Protein AF-A0A2W6W6D9-F1 (afdb_monomer_lite)

pLDDT: mean 95.24, std 4.7, range [65.12, 98.62]

Sequence (75 aa):
MSARLDDLPLRPDLRGLTPYGAPQAPLPVALNVNENTHPVPEDVADDILDSLAHALRDVNRYPDREFTALREGFA

Foldseek 3Di:
DDDDPVNDPDDPVCPPDDDDDDDDDPDPDDPPDPDDPDDDDPVRVVVVVVVVVVCVVQVVDDDPPVCVVVVVVVD

Radius of gyration: 20.77 Å; chains: 1; bounding box: 37×37×49 Å

Structure (mmCIF, N/CA/C/O backbone):
data_AF-A0A2W6W6D9-F1
#
_entry.id   AF-A0A2W6W6D9-F1
#
loop_
_atom_site.group_PDB
_atom_site.id
_atom_site.type_symbol
_atom_site.label_atom_id
_atom_site.label_alt_id
_atom_site.label_comp_id
_atom_site.label_asym_id
_atom_site.label_entity_id
_atom_site.label_seq_id
_atom_site.pdbx_PDB_ins_code
_atom_site.Cartn_x
_atom_site.Cartn_y
_atom_site.Cartn_z
_atom_site.occupancy
_atom_site.B_iso_or_equiv
_atom_site.auth_seq_id
_atom_site.auth_comp_id
_atom_site.auth_asym_id
_atom_site.auth_atom_id
_atom_site.pdbx_PDB_model_num
ATOM 1 N N . MET A 1 1 ? 0.074 -20.541 -28.388 1.00 65.12 1 MET A N 1
ATOM 2 C CA . MET A 1 1 ? 1.431 -19.970 -28.263 1.00 65.12 1 MET A CA 1
ATOM 3 C C . MET A 1 1 ? 1.316 -18.795 -27.303 1.00 65.12 1 MET A C 1
ATOM 5 O O . MET A 1 1 ? 0.485 -17.937 -27.564 1.00 65.12 1 MET A O 1
ATOM 9 N N . SER A 1 2 ? 2.000 -18.816 -26.156 1.00 80.94 2 SER A N 1
ATOM 10 C CA . SER A 1 2 ? 1.940 -17.702 -25.192 1.00 80.94 2 SER A CA 1
ATOM 11 C C . SER A 1 2 ? 2.806 -16.557 -25.704 1.00 80.94 2 SER A C 1
ATOM 13 O O . SER A 1 2 ? 3.933 -16.817 -26.125 1.00 80.94 2 SER A O 1
ATOM 15 N N . ALA A 1 3 ? 2.297 -15.326 -25.675 1.00 86.56 3 ALA A N 1
ATOM 16 C CA . ALA A 1 3 ? 3.095 -14.148 -26.003 1.00 86.56 3 ALA A CA 1
ATOM 17 C C . ALA A 1 3 ? 4.246 -13.998 -24.995 1.00 86.56 3 ALA A C 1
ATOM 19 O O . ALA A 1 3 ? 4.067 -14.254 -23.799 1.00 86.56 3 ALA A O 1
ATOM 20 N N . ARG A 1 4 ? 5.426 -13.607 -25.479 1.00 91.38 4 ARG A N 1
ATOM 21 C CA . ARG A 1 4 ? 6.583 -13.223 -24.662 1.00 91.38 4 ARG A CA 1
ATOM 22 C C . ARG A 1 4 ? 6.566 -11.714 -24.436 1.00 91.38 4 ARG A C 1
ATOM 24 O O . ARG A 1 4 ? 6.002 -10.970 -25.232 1.00 91.38 4 ARG A O 1
ATOM 31 N N . LEU A 1 5 ? 7.227 -11.249 -23.374 1.00 93.00 5 LEU A N 1
ATOM 32 C CA . LEU A 1 5 ? 7.368 -9.812 -23.096 1.00 93.00 5 LEU A CA 1
ATOM 33 C C . LEU A 1 5 ? 8.003 -9.064 -24.282 1.00 93.00 5 LEU A C 1
ATOM 35 O O . LEU A 1 5 ? 7.599 -7.947 -24.594 1.00 93.00 5 LEU A O 1
ATOM 39 N N . ASP A 1 6 ? 8.939 -9.715 -24.976 1.00 90.94 6 ASP A N 1
ATOM 40 C CA . ASP A 1 6 ? 9.602 -9.150 -26.152 1.00 90.94 6 ASP A CA 1
ATOM 41 C C . ASP A 1 6 ? 8.666 -8.945 -27.348 1.00 90.94 6 ASP A C 1
ATOM 43 O O . ASP A 1 6 ? 8.918 -8.039 -28.147 1.00 90.94 6 ASP A O 1
ATOM 47 N N . ASP A 1 7 ? 7.571 -9.709 -27.426 1.00 94.00 7 ASP A N 1
ATOM 48 C CA . ASP A 1 7 ? 6.561 -9.609 -28.485 1.00 94.00 7 ASP A CA 1
ATOM 49 C C . ASP A 1 7 ? 5.625 -8.399 -28.278 1.00 94.00 7 ASP A C 1
ATOM 51 O O . ASP A 1 7 ? 4.852 -8.047 -29.169 1.00 94.00 7 ASP A O 1
ATOM 55 N N . LEU A 1 8 ? 5.671 -7.751 -27.104 1.00 94.94 8 LEU A N 1
ATOM 56 C CA . LEU A 1 8 ? 4.841 -6.591 -26.779 1.00 94.94 8 LEU A CA 1
ATOM 57 C C . LEU A 1 8 ? 5.484 -5.279 -27.263 1.00 94.94 8 LEU A C 1
ATOM 59 O O . LEU A 1 8 ? 6.715 -5.174 -27.339 1.00 94.94 8 LEU A O 1
ATOM 63 N N . PRO A 1 9 ? 4.681 -4.228 -27.528 1.00 95.88 9 PRO A N 1
ATOM 64 C CA . PRO A 1 9 ? 5.174 -2.893 -27.869 1.00 95.88 9 PRO A CA 1
ATOM 65 C C . PRO A 1 9 ? 5.707 -2.159 -26.625 1.00 95.88 9 PRO A C 1
ATOM 67 O O . PRO A 1 9 ? 5.225 -1.093 -26.246 1.00 95.88 9 PRO A O 1
ATOM 70 N N . LEU A 1 10 ? 6.698 -2.753 -25.955 1.00 96.00 10 LEU A N 1
ATOM 71 C CA . LEU A 1 10 ? 7.336 -2.182 -24.777 1.00 96.00 10 LEU A CA 1
ATOM 72 C C . LEU A 1 10 ? 8.173 -0.956 -25.161 1.00 96.00 10 LEU A C 1
ATOM 74 O O . LEU A 1 10 ? 8.828 -0.944 -26.211 1.00 96.00 10 LEU A O 1
ATOM 78 N N . ARG A 1 11 ? 8.187 0.049 -24.277 1.00 97.69 11 ARG A N 1
ATOM 79 C CA . ARG A 1 11 ? 9.072 1.211 -24.397 1.00 97.69 11 ARG A CA 1
ATOM 80 C C . ARG A 1 11 ? 10.531 0.724 -24.531 1.00 97.69 11 ARG A C 1
ATOM 82 O O . ARG A 1 11 ? 10.924 -0.161 -23.768 1.00 97.69 11 ARG A O 1
ATOM 89 N N . PRO A 1 12 ? 11.324 1.227 -25.499 1.00 95.81 12 PRO A N 1
ATOM 90 C CA . PRO A 1 12 ? 12.641 0.656 -25.805 1.00 95.81 12 PRO A CA 1
ATOM 91 C C . PRO A 1 12 ? 13.616 0.600 -24.621 1.00 95.81 12 PRO A C 1
ATOM 93 O O . PRO A 1 12 ? 14.383 -0.347 -24.505 1.00 95.81 12 PRO A O 1
ATOM 96 N N . ASP A 1 13 ? 13.551 1.582 -23.728 1.00 96.69 13 ASP A N 1
ATOM 97 C CA . ASP A 1 13 ? 14.375 1.710 -22.520 1.00 96.69 13 ASP A CA 1
ATOM 98 C C . ASP A 1 13 ? 14.005 0.729 -21.392 1.00 96.69 13 ASP A C 1
ATOM 100 O O . ASP A 1 13 ? 14.750 0.613 -20.426 1.00 96.69 13 ASP A O 1
ATOM 104 N N . LEU A 1 14 ? 12.875 0.022 -21.495 1.00 96.38 14 LEU A N 1
ATOM 105 C CA . LEU A 1 14 ? 12.470 -1.004 -20.531 1.00 96.38 14 LEU A CA 1
ATOM 106 C C . LEU A 1 14 ? 12.921 -2.413 -20.940 1.00 96.38 14 LEU A C 1
ATOM 108 O O . LEU A 1 14 ? 12.822 -3.347 -20.143 1.00 96.38 14 LEU A O 1
ATOM 112 N N . ARG A 1 15 ? 13.391 -2.600 -22.178 1.00 95.44 15 ARG A N 1
ATOM 113 C CA . ARG A 1 15 ? 13.807 -3.919 -22.669 1.00 95.44 15 ARG A CA 1
ATOM 114 C C . ARG A 1 15 ? 15.095 -4.366 -21.986 1.00 95.44 15 ARG A C 1
ATOM 116 O O . ARG A 1 15 ? 16.039 -3.597 -21.856 1.00 95.44 15 ARG A O 1
ATOM 123 N N . GLY A 1 16 ? 15.125 -5.629 -21.565 1.00 93.12 16 GLY A N 1
ATOM 124 C CA . GLY A 1 16 ? 16.267 -6.215 -20.860 1.00 93.12 16 GLY A CA 1
ATOM 125 C C . GLY A 1 16 ? 16.424 -5.764 -19.404 1.00 93.12 16 GLY A C 1
ATOM 126 O O . GLY A 1 16 ? 17.328 -6.255 -18.731 1.00 93.12 16 GLY A O 1
ATOM 127 N N . LEU A 1 17 ? 15.557 -4.879 -18.895 1.00 95.50 17 LEU A N 1
ATOM 128 C CA . LEU A 1 17 ? 15.536 -4.549 -17.473 1.00 95.50 17 LEU A CA 1
ATOM 129 C C . LEU A 1 17 ? 14.928 -5.691 -16.659 1.00 95.50 17 LEU A C 1
ATOM 131 O O . LEU A 1 17 ? 14.026 -6.403 -17.104 1.00 95.50 17 LEU A O 1
ATOM 135 N N . THR A 1 18 ? 15.402 -5.826 -15.427 1.00 93.44 18 THR A N 1
ATOM 136 C CA . THR A 1 18 ? 14.850 -6.753 -14.440 1.00 93.44 18 THR A CA 1
ATOM 137 C C . THR A 1 18 ? 13.926 -6.004 -13.480 1.00 93.44 18 THR A C 1
ATOM 139 O O . THR A 1 18 ? 14.276 -4.896 -13.063 1.00 93.44 18 THR A O 1
ATOM 142 N N . PRO A 1 19 ? 12.779 -6.585 -13.080 1.00 94.38 19 PRO A N 1
ATOM 143 C CA . PRO A 1 19 ? 11.944 -6.011 -12.032 1.00 94.38 19 PRO A CA 1
ATOM 144 C C . PRO A 1 19 ? 12.742 -5.739 -10.753 1.00 94.38 19 PRO A C 1
ATOM 146 O O . PRO A 1 19 ? 13.613 -6.524 -10.375 1.00 94.38 19 PRO A O 1
ATOM 149 N N . TYR A 1 20 ? 12.435 -4.631 -10.083 1.00 96.25 20 TYR A N 1
ATOM 150 C CA . TYR A 1 20 ? 13.002 -4.333 -8.774 1.00 96.25 20 TYR A CA 1
ATOM 151 C C . TYR A 1 20 ? 12.412 -5.269 -7.713 1.00 96.25 20 TYR A C 1
ATOM 153 O O . TYR A 1 20 ? 11.197 -5.450 -7.652 1.00 96.25 20 TYR A O 1
ATOM 161 N N . GLY A 1 21 ? 13.270 -5.815 -6.855 1.00 93.50 21 GLY A N 1
ATOM 162 C CA . GLY A 1 21 ? 12.866 -6.623 -5.708 1.00 93.50 21 GLY A CA 1
ATOM 163 C C . GLY A 1 21 ? 13.822 -7.783 -5.462 1.00 93.50 21 GLY A C 1
ATOM 164 O O . GLY A 1 21 ? 14.196 -8.506 -6.384 1.00 93.50 21 GLY A O 1
ATOM 165 N N . ALA A 1 22 ? 14.219 -7.968 -4.204 1.00 90.12 22 ALA A N 1
ATOM 166 C CA . ALA A 1 22 ? 14.921 -9.177 -3.798 1.00 90.12 22 ALA A CA 1
ATOM 167 C C . ALA A 1 22 ? 13.938 -10.366 -3.773 1.00 90.12 22 ALA A C 1
ATOM 169 O O . ALA A 1 22 ? 12.774 -10.180 -3.405 1.00 90.12 22 ALA A O 1
ATOM 170 N N . PRO A 1 23 ? 14.374 -11.591 -4.115 1.00 89.38 23 PRO A N 1
ATOM 171 C CA . PRO A 1 23 ? 13.560 -12.784 -3.909 1.00 89.38 23 PRO A CA 1
ATOM 172 C C . PRO A 1 23 ? 13.153 -12.933 -2.436 1.00 89.38 23 PRO A C 1
ATOM 174 O O . PRO A 1 23 ? 14.002 -12.862 -1.547 1.00 89.38 23 PRO A O 1
ATOM 177 N N . GLN A 1 24 ? 11.865 -13.169 -2.174 1.00 89.44 24 GLN A N 1
ATOM 178 C CA . GLN A 1 24 ? 11.375 -13.475 -0.828 1.00 89.44 24 GLN A CA 1
ATOM 179 C C . GLN A 1 24 ? 11.643 -14.947 -0.508 1.00 89.44 24 GLN A C 1
ATOM 181 O O . GLN A 1 24 ? 10.997 -15.843 -1.053 1.00 89.44 24 GLN A O 1
ATOM 186 N N . ALA A 1 25 ? 12.616 -15.198 0.364 1.00 90.38 25 ALA A N 1
ATOM 187 C CA . ALA A 1 25 ? 12.942 -16.535 0.844 1.00 90.38 25 ALA A CA 1
ATOM 188 C C . ALA A 1 25 ? 12.332 -16.768 2.240 1.00 90.38 25 ALA A C 1
ATOM 190 O O . ALA A 1 25 ? 12.416 -15.875 3.086 1.00 90.38 25 ALA A O 1
ATOM 191 N N . PRO A 1 26 ? 11.763 -17.956 2.524 1.00 91.69 26 PRO A N 1
ATOM 192 C CA . PRO A 1 26 ? 11.286 -18.317 3.857 1.00 91.69 26 PRO A CA 1
ATOM 193 C C . PRO A 1 26 ? 12.486 -18.638 4.759 1.00 91.69 26 PRO A C 1
ATOM 195 O O . PRO A 1 26 ? 12.870 -19.793 4.942 1.00 91.69 26 PRO A O 1
ATOM 198 N N . LEU A 1 27 ? 13.132 -17.592 5.265 1.00 93.19 27 LEU A N 1
ATOM 199 C CA . LEU A 1 27 ? 14.288 -17.695 6.147 1.00 93.19 27 LEU A CA 1
ATOM 200 C C . LEU A 1 27 ? 13.835 -17.661 7.613 1.00 93.19 27 LEU A C 1
ATOM 202 O O . LEU A 1 27 ? 12.922 -16.906 7.941 1.00 93.19 27 LEU A O 1
ATOM 206 N N . PRO A 1 28 ? 14.500 -18.396 8.523 1.00 96.00 28 PRO A N 1
ATOM 207 C CA . PRO A 1 28 ? 14.212 -18.302 9.956 1.00 96.00 28 PRO A CA 1
ATOM 208 C C . PRO A 1 28 ? 14.444 -16.901 10.543 1.00 96.00 28 PRO A C 1
ATOM 210 O O . PRO A 1 28 ? 13.845 -16.553 11.554 1.00 96.00 28 PRO A O 1
ATOM 213 N N . VAL A 1 29 ? 15.334 -16.111 9.930 1.00 95.38 29 VAL A N 1
ATOM 214 C CA . VAL A 1 29 ? 15.684 -14.748 10.348 1.00 95.38 29 VAL A CA 1
ATOM 215 C C . VAL A 1 29 ? 15.805 -13.871 9.100 1.00 95.38 29 VAL A C 1
ATOM 217 O O . VAL A 1 29 ? 16.776 -13.985 8.351 1.00 95.38 29 VAL A O 1
ATOM 220 N N . ALA A 1 30 ? 14.815 -13.009 8.865 1.00 94.12 30 ALA A N 1
ATOM 221 C CA . ALA A 1 30 ? 14.771 -12.088 7.729 1.00 94.12 30 ALA A CA 1
ATOM 222 C C . ALA A 1 30 ? 15.139 -10.663 8.183 1.00 94.12 30 ALA A C 1
ATOM 224 O O . ALA A 1 30 ? 14.298 -9.929 8.685 1.00 94.12 30 ALA A O 1
ATOM 225 N N . LEU A 1 31 ? 16.415 -10.286 8.038 1.00 94.19 31 LEU A N 1
ATOM 226 C CA . LEU A 1 31 ? 16.958 -8.970 8.435 1.00 94.19 31 LEU A CA 1
ATOM 227 C C . LEU A 1 31 ? 17.534 -8.200 7.233 1.00 94.19 31 LEU A C 1
ATOM 229 O O . LEU A 1 31 ? 18.569 -7.544 7.330 1.00 94.19 31 LEU A O 1
ATOM 233 N N . ASN A 1 32 ? 16.913 -8.347 6.062 1.00 93.94 32 ASN A N 1
ATOM 234 C CA . ASN A 1 32 ? 17.376 -7.755 4.802 1.00 93.94 32 ASN A CA 1
ATOM 235 C C . ASN A 1 32 ? 16.635 -6.466 4.409 1.00 93.94 32 ASN A C 1
ATOM 237 O O . ASN A 1 32 ? 17.042 -5.805 3.456 1.00 93.94 32 ASN A O 1
ATOM 241 N N . VAL A 1 33 ? 15.553 -6.126 5.109 1.00 93.56 33 VAL A N 1
ATOM 242 C CA . VAL A 1 33 ? 14.770 -4.899 4.925 1.00 93.56 33 VAL A CA 1
ATOM 243 C C . VAL A 1 33 ? 14.599 -4.200 6.271 1.00 93.56 33 VAL A C 1
ATOM 245 O O . VAL A 1 33 ? 14.621 -4.842 7.318 1.00 93.56 33 VAL A O 1
ATOM 248 N N . ASN A 1 34 ? 14.451 -2.877 6.251 1.00 96.38 34 ASN A N 1
ATOM 249 C CA . ASN A 1 34 ? 14.410 -2.041 7.457 1.00 96.38 34 ASN A CA 1
ATOM 250 C C . ASN A 1 34 ? 13.010 -2.016 8.096 1.00 96.38 34 ASN A C 1
ATOM 252 O O . ASN A 1 34 ? 12.462 -0.948 8.366 1.00 96.38 34 ASN A O 1
ATOM 256 N N . GLU A 1 35 ? 12.406 -3.186 8.274 1.00 96.94 35 GLU A N 1
ATOM 257 C CA . GLU A 1 35 ? 11.120 -3.331 8.952 1.00 96.94 35 GLU A CA 1
ATOM 258 C C . GLU A 1 35 ? 11.282 -3.166 10.467 1.00 96.94 35 GLU A C 1
ATOM 260 O O . GLU A 1 35 ? 12.348 -3.405 11.040 1.00 96.94 35 GLU A O 1
ATOM 265 N N . ASN A 1 36 ? 10.201 -2.762 11.132 1.00 97.31 36 ASN A N 1
ATOM 266 C CA . ASN A 1 36 ? 10.146 -2.817 12.585 1.00 97.31 36 ASN A CA 1
ATOM 267 C C . ASN A 1 36 ? 10.093 -4.290 13.026 1.00 97.31 36 ASN A C 1
ATOM 269 O O . ASN A 1 36 ? 9.261 -5.052 12.543 1.00 97.31 36 ASN A O 1
ATOM 273 N N . THR A 1 37 ? 10.966 -4.690 13.954 1.00 96.12 37 THR A N 1
ATOM 274 C CA . THR A 1 37 ? 11.031 -6.066 14.473 1.00 96.12 37 THR A CA 1
ATOM 275 C C . THR A 1 37 ? 9.904 -6.411 15.448 1.00 96.12 37 THR A C 1
ATOM 277 O O . THR A 1 37 ? 9.765 -7.570 15.835 1.00 96.12 37 THR A O 1
ATOM 280 N N . HIS A 1 38 ? 9.132 -5.421 15.899 1.00 97.19 38 HIS A N 1
ATOM 281 C CA . HIS A 1 38 ? 8.032 -5.606 16.839 1.00 97.19 38 HIS A CA 1
ATOM 282 C C . HIS A 1 38 ? 6.700 -5.811 16.102 1.00 97.19 38 HIS A C 1
ATOM 284 O O . HIS A 1 38 ? 6.424 -5.082 15.146 1.00 97.19 38 HIS A O 1
ATOM 290 N N . PRO A 1 39 ? 5.855 -6.766 16.542 1.00 97.25 39 PRO A N 1
ATOM 291 C CA . PRO A 1 39 ? 4.517 -6.924 15.986 1.00 97.25 39 PRO A CA 1
ATOM 292 C C . PRO A 1 39 ? 3.657 -5.692 16.287 1.00 97.25 39 PRO A C 1
ATOM 294 O O . PRO A 1 39 ? 3.923 -4.942 17.230 1.00 97.25 39 PRO A O 1
ATOM 297 N N . VAL A 1 40 ? 2.601 -5.511 15.496 1.00 97.44 40 VAL A N 1
ATOM 298 C CA . VAL A 1 40 ? 1.576 -4.500 15.773 1.00 97.44 40 VAL A CA 1
ATOM 299 C C . VAL A 1 40 ? 0.919 -4.827 17.125 1.00 97.44 40 VAL A C 1
ATOM 301 O O . VAL A 1 40 ? 0.544 -5.985 17.328 1.00 97.44 40 VAL A O 1
ATOM 304 N N . PRO A 1 41 ? 0.804 -3.859 18.055 1.00 98.50 41 PRO A N 1
ATOM 305 C CA . PRO A 1 41 ? 0.060 -4.043 19.300 1.00 98.50 41 PRO A CA 1
ATOM 306 C C . PRO A 1 41 ? -1.393 -4.478 19.051 1.00 98.50 41 PRO A C 1
ATOM 308 O O . PRO A 1 41 ? -1.993 -4.074 18.057 1.00 98.50 41 PRO A O 1
ATOM 311 N N . GLU A 1 42 ? -1.952 -5.309 19.934 1.00 98.44 42 GLU A N 1
ATOM 312 C CA . GLU A 1 42 ? -3.302 -5.883 19.775 1.00 98.44 42 GLU A CA 1
ATOM 313 C C . GLU A 1 42 ? -4.387 -4.803 19.682 1.00 98.44 42 GLU A C 1
ATOM 315 O O . GLU A 1 42 ? -5.200 -4.827 18.767 1.00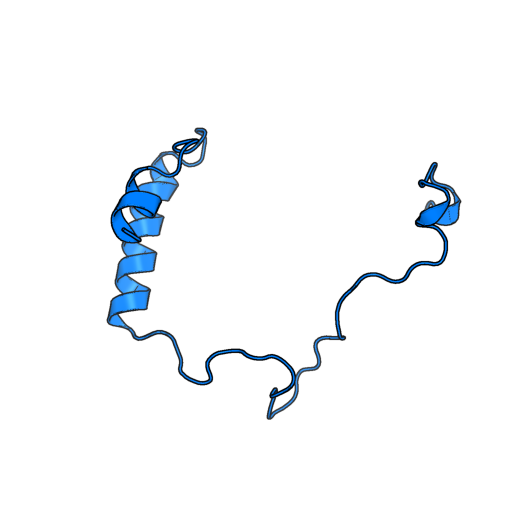 98.44 42 GLU A O 1
ATOM 320 N N . ASP A 1 43 ? -4.322 -3.795 20.550 1.00 98.50 43 ASP A N 1
ATOM 321 C CA . ASP A 1 43 ? -5.237 -2.651 20.563 1.00 98.50 43 ASP A CA 1
ATOM 322 C C . ASP A 1 43 ? -5.199 -1.843 19.258 1.00 98.50 43 ASP A C 1
ATOM 324 O O . ASP A 1 43 ? -6.236 -1.419 18.751 1.00 98.50 43 ASP A O 1
ATOM 328 N N . VAL A 1 44 ? -4.011 -1.675 18.675 1.00 98.44 44 VAL A N 1
ATOM 329 C CA . VAL A 1 44 ? -3.842 -1.029 17.366 1.00 98.44 44 VAL A CA 1
ATOM 330 C C . VAL A 1 44 ? -4.404 -1.905 16.243 1.00 98.44 44 VAL A C 1
ATOM 332 O O . VAL A 1 44 ? -5.015 -1.391 15.307 1.00 98.44 44 VAL A O 1
ATOM 335 N N . ALA A 1 45 ? -4.197 -3.222 16.304 1.00 98.44 45 ALA A N 1
ATOM 336 C CA . ALA A 1 45 ? -4.721 -4.146 15.303 1.00 98.44 45 ALA A CA 1
ATOM 337 C C . ALA A 1 45 ? -6.258 -4.177 15.310 1.00 98.44 45 ALA A C 1
ATOM 339 O O . ALA A 1 45 ? -6.869 -4.135 14.240 1.00 98.44 45 ALA A O 1
ATOM 340 N N . ASP A 1 46 ? -6.868 -4.193 16.493 1.00 98.62 46 ASP A N 1
ATOM 341 C CA . ASP A 1 46 ? -8.320 -4.176 16.667 1.00 98.62 46 ASP A CA 1
ATOM 342 C C . ASP A 1 46 ? -8.940 -2.873 16.140 1.00 98.62 46 ASP A C 1
ATOM 344 O O . ASP A 1 46 ? -9.904 -2.921 15.375 1.00 98.62 46 ASP A O 1
ATOM 348 N N . ASP A 1 47 ? -8.339 -1.716 16.435 1.00 98.56 47 ASP A N 1
ATOM 349 C CA . ASP A 1 47 ? -8.811 -0.418 15.924 1.00 98.56 47 ASP A CA 1
ATOM 350 C C . ASP A 1 47 ? -8.745 -0.333 14.383 1.00 98.56 47 ASP A C 1
ATOM 352 O O . ASP A 1 47 ? -9.657 0.169 13.713 1.00 98.56 47 ASP A O 1
ATOM 356 N N . ILE A 1 48 ? -7.698 -0.910 13.776 1.00 98.38 48 ILE A N 1
ATOM 357 C CA . ILE A 1 48 ? -7.595 -1.030 12.313 1.00 98.38 48 ILE A CA 1
ATOM 358 C C . ILE A 1 48 ? -8.721 -1.913 11.756 1.00 98.38 48 ILE A C 1
ATOM 360 O O . ILE A 1 48 ? -9.319 -1.569 10.730 1.00 98.38 48 ILE A O 1
ATOM 364 N N . LEU A 1 49 ? -9.018 -3.046 12.399 1.00 98.50 49 LEU A N 1
ATOM 365 C CA . LEU A 1 4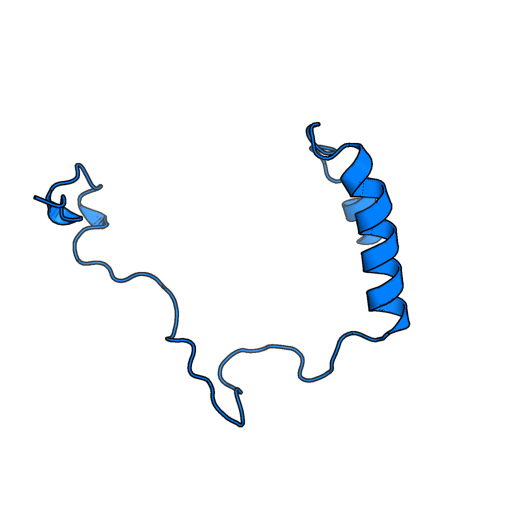9 ? -10.077 -3.961 11.963 1.00 98.50 49 LEU A CA 1
ATOM 366 C C . LEU A 1 49 ? -11.463 -3.313 12.058 1.00 98.50 49 LEU A C 1
ATOM 368 O O . LEU A 1 49 ? -12.248 -3.412 11.107 1.00 98.50 49 LEU A O 1
ATOM 372 N N . ASP A 1 50 ? -11.741 -2.593 13.141 1.00 98.50 50 ASP A N 1
ATOM 373 C CA . ASP A 1 50 ? -12.977 -1.830 13.303 1.00 98.50 50 ASP A CA 1
ATOM 374 C C . ASP A 1 50 ? -13.092 -0.737 12.233 1.00 98.50 50 ASP A C 1
ATOM 376 O O . ASP A 1 50 ? -14.128 -0.606 11.571 1.00 98.50 50 ASP A O 1
ATOM 380 N N . SER A 1 51 ? -12.015 0.005 11.974 1.00 97.69 51 SER A N 1
ATOM 381 C CA . SER A 1 51 ? -11.967 1.021 10.915 1.00 97.69 51 SER A CA 1
ATOM 382 C C . SER A 1 51 ? -12.228 0.430 9.520 1.00 97.69 51 SER A C 1
ATOM 384 O O . SER A 1 51 ? -12.996 0.992 8.730 1.00 97.69 51 SER A O 1
ATOM 386 N N . LEU A 1 52 ? -11.666 -0.747 9.220 1.00 97.88 52 LEU A N 1
ATOM 387 C CA . LEU A 1 52 ? -11.934 -1.483 7.979 1.00 97.88 52 LEU A CA 1
ATOM 388 C C . LEU A 1 52 ? -13.402 -1.911 7.868 1.00 97.88 52 LEU A C 1
ATOM 390 O O . LEU A 1 52 ? -13.990 -1.786 6.792 1.00 97.88 52 LEU A O 1
ATOM 394 N N . ALA A 1 53 ? -14.018 -2.374 8.958 1.00 98.25 53 ALA A N 1
ATOM 395 C CA . ALA A 1 53 ? -15.427 -2.767 8.970 1.00 98.25 53 ALA A CA 1
ATOM 396 C C . ALA A 1 53 ? -16.368 -1.602 8.613 1.00 98.25 53 ALA A C 1
ATOM 398 O O . ALA A 1 53 ? -17.397 -1.811 7.960 1.00 98.25 53 ALA A O 1
ATOM 399 N N . HIS A 1 54 ? -16.012 -0.372 8.994 1.00 96.62 54 HIS A N 1
ATOM 400 C CA . HIS A 1 54 ? -16.728 0.832 8.573 1.00 96.62 54 HIS A CA 1
ATOM 401 C C . HIS A 1 54 ? -16.505 1.122 7.083 1.00 96.62 54 HIS A C 1
ATOM 403 O O . HIS A 1 54 ? -17.477 1.253 6.338 1.00 96.62 54 HIS A O 1
ATOM 409 N N . ALA A 1 55 ? -15.247 1.152 6.630 1.00 96.75 55 ALA A N 1
ATOM 410 C CA . ALA A 1 55 ? -14.893 1.472 5.244 1.00 96.75 55 ALA A CA 1
ATOM 411 C C . ALA A 1 55 ? -15.483 0.484 4.219 1.00 96.75 55 ALA A C 1
ATOM 413 O O . ALA A 1 55 ? -15.881 0.880 3.122 1.00 96.75 55 ALA A O 1
ATOM 414 N N . LEU A 1 56 ? -15.591 -0.799 4.579 1.00 97.88 56 LEU A N 1
ATOM 415 C CA . LEU A 1 56 ? -16.136 -1.847 3.711 1.00 97.88 56 LEU A CA 1
ATOM 416 C C . LEU A 1 56 ? -17.576 -1.583 3.252 1.00 97.88 56 LEU A C 1
ATOM 418 O O . LEU A 1 56 ? -17.968 -2.070 2.191 1.00 97.88 56 LEU A O 1
ATOM 422 N N . ARG A 1 57 ? -18.363 -0.817 4.016 1.00 97.31 57 ARG A N 1
ATOM 423 C CA . ARG A 1 57 ? -19.772 -0.535 3.695 1.00 97.31 57 ARG A CA 1
ATOM 424 C C . ARG A 1 57 ? -19.939 0.297 2.424 1.00 97.31 57 ARG A C 1
ATOM 426 O O . ARG A 1 57 ? -20.942 0.131 1.736 1.00 97.31 57 ARG A O 1
ATOM 433 N N . ASP A 1 58 ? -18.942 1.116 2.093 1.00 96.56 58 ASP A N 1
ATOM 434 C CA . ASP A 1 58 ? -18.976 2.061 0.97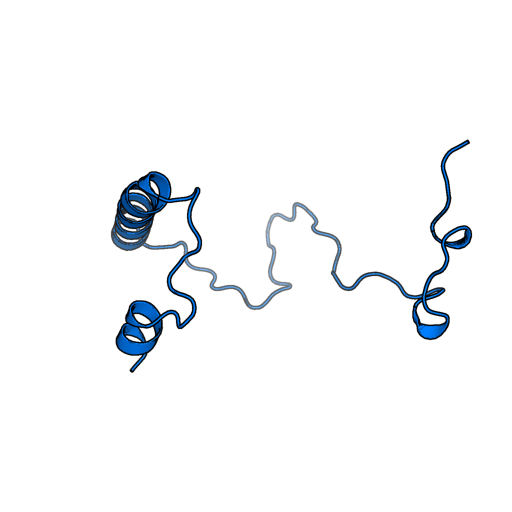3 1.00 96.56 58 ASP A CA 1
ATOM 435 C C . ASP A 1 58 ? -17.856 1.813 -0.052 1.00 96.56 58 ASP A C 1
ATOM 437 O O . ASP A 1 58 ? -17.590 2.657 -0.905 1.00 96.56 58 ASP A O 1
ATOM 441 N N . VAL A 1 59 ? -17.202 0.645 -0.023 1.00 96.69 59 VAL A N 1
ATOM 442 C CA . VAL A 1 59 ? -16.037 0.325 -0.879 1.00 96.69 59 VAL A CA 1
ATOM 443 C C . VAL A 1 59 ? -16.337 0.364 -2.387 1.00 96.69 59 VAL A C 1
ATOM 445 O O . VAL A 1 59 ? -15.437 0.442 -3.219 1.00 96.69 59 VAL A O 1
ATOM 448 N N . ASN A 1 60 ? -17.616 0.332 -2.767 1.00 97.44 60 ASN A N 1
ATOM 449 C CA . ASN A 1 60 ? -18.066 0.521 -4.146 1.00 97.44 60 ASN A CA 1
ATOM 450 C C . ASN A 1 60 ? -18.051 1.996 -4.598 1.00 97.44 60 ASN A C 1
ATOM 452 O O . ASN A 1 60 ? -18.417 2.290 -5.741 1.00 97.44 60 ASN A O 1
ATOM 456 N N . ARG A 1 61 ? -17.698 2.929 -3.712 1.00 98.12 61 ARG A N 1
ATOM 457 C CA . ARG A 1 61 ? -17.583 4.364 -3.972 1.00 98.12 61 ARG A CA 1
ATOM 458 C C . ARG A 1 61 ? -16.122 4.795 -3.928 1.00 98.12 61 ARG A C 1
ATOM 460 O O . ARG A 1 61 ? -15.287 4.181 -3.273 1.00 98.12 61 ARG A O 1
ATOM 467 N N . TYR A 1 62 ? -15.818 5.875 -4.646 1.00 97.62 62 TYR A N 1
ATOM 468 C CA . TYR A 1 62 ? -14.515 6.518 -4.519 1.00 97.62 62 TYR A CA 1
A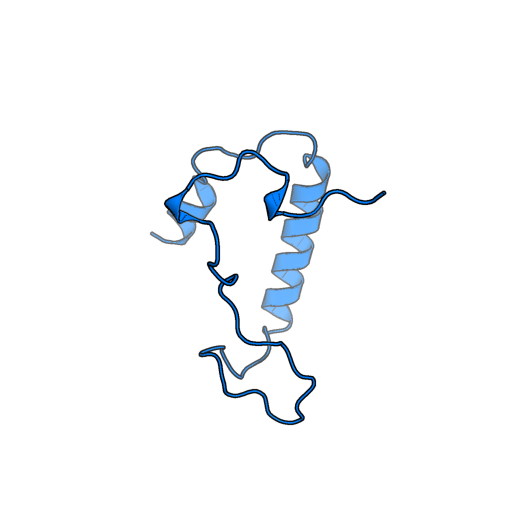TOM 469 C C . TYR A 1 62 ? -14.342 7.075 -3.096 1.00 97.62 62 TYR A C 1
ATOM 471 O O . TYR A 1 62 ? -15.311 7.614 -2.553 1.00 97.62 62 TYR A O 1
ATOM 479 N N . PRO A 1 63 ? -13.138 6.965 -2.506 1.00 96.81 63 PRO A N 1
ATOM 480 C CA . PRO A 1 63 ? -12.852 7.517 -1.187 1.00 96.81 63 PRO A CA 1
ATOM 481 C C . PRO A 1 63 ? -12.763 9.049 -1.235 1.00 96.81 63 PRO A C 1
ATOM 483 O O . PRO A 1 63 ? -12.841 9.659 -2.306 1.00 96.81 63 PRO A O 1
ATOM 486 N N . ASP A 1 64 ? -12.542 9.673 -0.075 1.00 96.81 64 ASP A N 1
ATOM 487 C CA . AS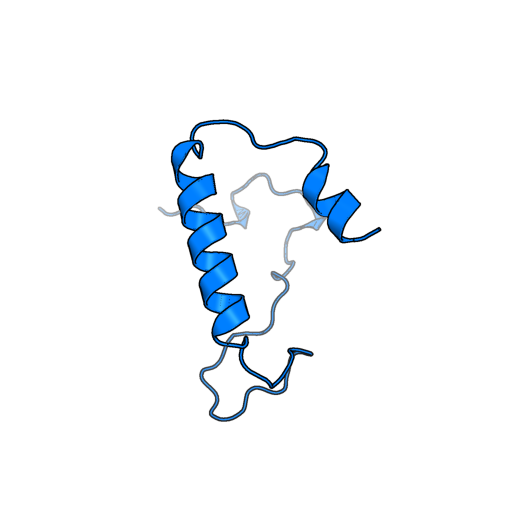P A 1 64 ? -12.127 11.075 -0.027 1.00 96.81 64 ASP A CA 1
ATOM 488 C C . ASP A 1 64 ? -10.825 11.257 -0.818 1.00 96.81 64 ASP A C 1
ATOM 490 O O . ASP A 1 64 ? -9.764 10.757 -0.442 1.00 96.81 64 ASP A O 1
ATOM 494 N N . ARG A 1 65 ? -10.926 11.994 -1.924 1.00 98.06 65 ARG A N 1
ATOM 495 C CA . ARG A 1 65 ? -9.823 12.260 -2.845 1.00 98.06 65 ARG A CA 1
ATOM 496 C C . ARG A 1 65 ? -8.646 12.950 -2.161 1.00 98.06 65 ARG A C 1
ATOM 498 O O . ARG A 1 65 ? -7.504 12.725 -2.555 1.00 98.06 65 ARG A O 1
ATOM 505 N N . GLU A 1 66 ? -8.925 13.799 -1.178 1.00 98.12 66 GLU A N 1
ATOM 506 C CA . GLU A 1 66 ? -7.915 14.639 -0.540 1.00 98.12 66 GLU A CA 1
ATOM 5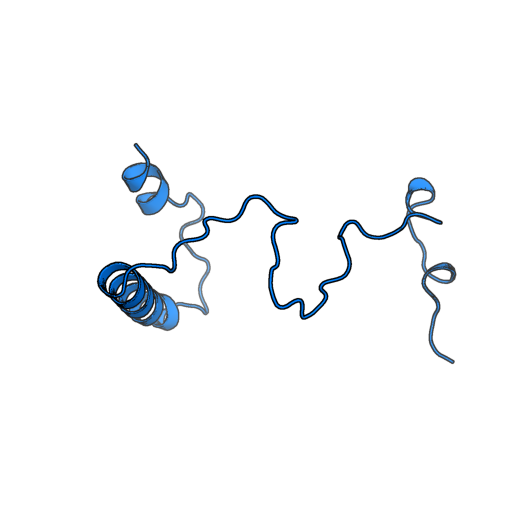07 C C . GLU A 1 66 ? -7.319 13.996 0.716 1.00 98.12 66 GLU A C 1
ATOM 509 O O . GLU A 1 66 ? -6.376 14.556 1.281 1.00 98.12 66 GLU A O 1
ATOM 514 N N . PHE A 1 67 ? -7.843 12.833 1.134 1.00 97.38 67 PHE A N 1
ATOM 515 C CA . PHE A 1 67 ? -7.470 12.136 2.368 1.00 97.38 67 PHE A CA 1
ATOM 516 C C . PHE A 1 67 ? -7.463 13.077 3.584 1.00 97.38 67 PHE A C 1
ATOM 518 O O . PHE A 1 67 ? -6.525 13.081 4.382 1.00 97.38 67 PHE A O 1
ATOM 525 N N . THR A 1 68 ? -8.494 13.912 3.705 1.00 98.00 68 THR A N 1
ATOM 526 C CA . THR A 1 68 ? -8.563 15.042 4.641 1.00 98.00 68 THR A CA 1
ATOM 527 C C . THR A 1 68 ? -8.351 14.581 6.079 1.00 98.00 68 THR A C 1
ATOM 529 O O . THR A 1 68 ? -7.407 15.032 6.722 1.00 98.00 68 THR A O 1
ATOM 532 N N . ALA A 1 69 ? -9.136 13.599 6.539 1.00 96.81 69 ALA A N 1
ATOM 533 C CA . ALA A 1 69 ? -9.031 13.068 7.900 1.00 96.81 69 ALA A CA 1
ATOM 534 C C . ALA A 1 69 ? -7.647 12.462 8.198 1.00 96.81 69 ALA A C 1
ATOM 536 O O . ALA A 1 69 ? -7.113 12.631 9.290 1.00 96.81 69 ALA A O 1
ATOM 537 N N . LEU A 1 70 ? -7.029 11.797 7.213 1.00 97.62 70 LEU A N 1
ATOM 538 C CA . LEU A 1 70 ? -5.684 11.241 7.365 1.00 97.62 70 LEU A CA 1
ATOM 539 C C . LEU A 1 70 ? -4.647 12.356 7.534 1.00 97.62 70 LEU A C 1
ATOM 541 O O . LEU A 1 70 ? -3.797 12.284 8.414 1.00 97.62 70 LEU A O 1
ATOM 545 N N . ARG A 1 71 ? -4.717 13.395 6.696 1.00 98.25 71 ARG A N 1
ATOM 546 C CA . ARG A 1 71 ? -3.797 14.538 6.752 1.00 98.25 71 ARG A CA 1
ATOM 547 C C . ARG A 1 71 ? -3.938 15.324 8.048 1.00 98.25 71 ARG A C 1
ATOM 549 O O . ARG A 1 71 ? -2.924 15.754 8.579 1.00 98.25 71 ARG A O 1
ATOM 556 N N . GLU A 1 72 ? -5.159 15.492 8.545 1.00 98.25 72 GLU A N 1
ATOM 557 C CA . GLU A 1 72 ? -5.414 16.105 9.851 1.00 98.25 72 GLU A CA 1
ATOM 558 C C . GLU A 1 72 ? -4.841 15.257 10.992 1.00 98.25 72 GLU A C 1
ATOM 560 O O . GLU A 1 72 ? -4.256 15.814 11.910 1.00 98.25 72 GLU A O 1
ATOM 565 N N . GLY A 1 73 ? -4.918 13.924 10.910 1.00 97.25 73 GLY A N 1
ATOM 566 C CA . GLY A 1 73 ? -4.313 13.029 11.904 1.00 97.25 73 GLY A CA 1
ATOM 567 C C . GLY A 1 73 ? -2.777 13.036 11.930 1.00 97.25 73 GLY A C 1
ATOM 568 O O . GLY A 1 73 ? -2.187 12.651 12.936 1.00 97.25 73 GLY A O 1
ATOM 569 N N . PHE A 1 74 ? -2.123 13.468 10.845 1.00 96.62 74 PHE A N 1
ATOM 570 C CA . PHE A 1 74 ? -0.664 13.634 10.774 1.00 96.62 74 PHE A CA 1
ATOM 571 C C . PHE A 1 74 ? -0.169 15.038 11.158 1.00 96.62 74 PHE A C 1
ATOM 573 O O . PHE A 1 74 ? 1.045 15.217 11.282 1.00 96.62 74 PHE A O 1
ATOM 580 N N . ALA A 1 75 ? -1.065 16.023 11.260 1.00 92.00 75 ALA A N 1
ATOM 581 C CA . ALA A 1 75 ? -0.731 17.422 11.538 1.00 92.00 75 ALA A CA 1
ATOM 582 C C . ALA A 1 75 ? -0.512 17.674 13.037 1.00 92.00 75 ALA A C 1
ATOM 584 O O . ALA A 1 75 ? 0.393 18.484 13.348 1.00 92.00 75 ALA A O 1
#

Secondary structure (DSSP, 8-state):
-PPPGGGS---GGGTTPPPS-------SS--SS---SSPPPHHHHHHHHHHHHHHGGGTTS---TT-HHHHHHH-